Protein AF-A0A091QBC4-F1 (afdb_monomer)

Organism: Merops nubicus (NCBI:txid57421)

pLDDT: mean 76.71, std 23.89, range [34.09, 98.25]

Foldseek 3Di:
DDDDDDDPDDPPDDDDDDDDDDDPDDDDDDDDDDDDDPPPPPPVVLPPDAQVVDQDAAPVRDRPDRDSDNVCVVVLVVLLVVLCVVPVVVVVVCVVCVVVPPCVPPDDDDDDDDHSNVVD

Solvent-accessible surface area (backbone atoms only — not comparable to full-atom values): 8705 Å² total; per-residue (Å²): 141,84,85,84,80,88,76,88,76,83,88,83,73,83,88,75,87,85,78,89,80,81,76,86,74,85,87,78,87,84,87,90,84,89,80,94,71,90,73,82,74,76,76,72,76,79,79,76,71,58,36,84,77,55,90,60,64,51,101,82,69,51,54,95,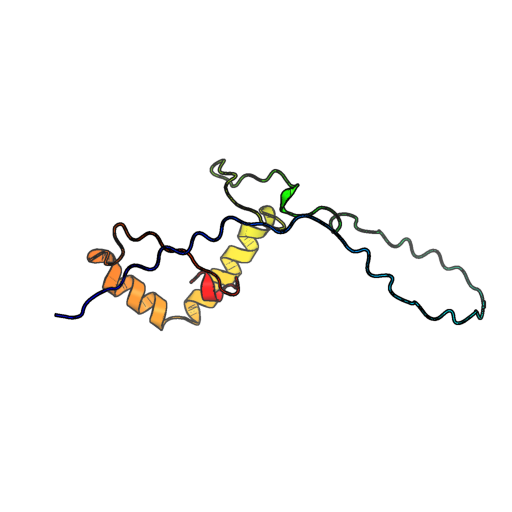74,74,57,89,58,78,86,49,50,66,62,54,49,54,50,27,58,54,36,44,66,78,40,47,67,60,52,52,51,52,65,70,45,58,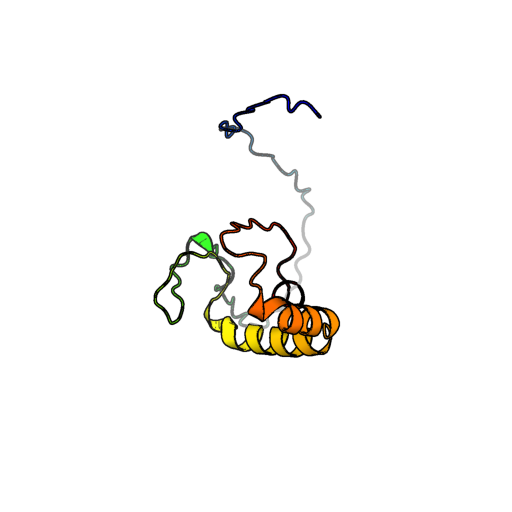84,75,45,87,64,72,90,67,84,85,85,84,91,70,80,91,46,46,68,71,73,99

Radius of gyration: 25.07 Å; Cα contacts (8 Å, |Δi|>4): 35; chains: 1; bounding box: 76×44×53 Å

InterPro domains:
  IPR000043 Adenosylhomocysteinase-like [PF05221] (64-120)
  IPR000043 Adenosylhomocysteinase-like [PTHR23420] (56-120)
  IPR042172 Adenosylhomocysteinase-like superfamily [G3DSA:3.40.50.1480] (47-120)

Secondary structure (DSSP, 8-state):
--PPP--------PPP----------------------------GGGSS-GGGS----TTS------S-GGGHHHHHHHHHHHHHHTHHHHHHHHHHTTT-TTTT------S---TTTT-

Structure (mmCIF, N/CA/C/O backbone):
data_AF-A0A091QBC4-F1
#
_entry.id   AF-A0A091QBC4-F1
#
loop_
_atom_site.group_PDB
_atom_site.id
_atom_site.type_symbol
_atom_site.label_atom_id
_atom_site.label_alt_id
_atom_site.label_comp_id
_atom_site.label_asym_id
_atom_site.label_entity_id
_atom_site.label_seq_id
_atom_site.pdbx_PDB_ins_code
_atom_site.Cartn_x
_atom_site.Cartn_y
_atom_site.Cartn_z
_atom_site.occupancy
_atom_site.B_iso_or_equiv
_atom_site.auth_seq_id
_atom_site.auth_comp_id
_atom_site.auth_asym_id
_atom_site.auth_atom_id
_atom_site.pdbx_PDB_model_num
ATOM 1 N N . GLN A 1 1 ? -38.957 5.965 0.311 1.00 38.75 1 GLN A N 1
ATOM 2 C CA . GLN A 1 1 ? -38.872 5.123 -0.898 1.00 38.75 1 GLN A CA 1
ATOM 3 C C . GLN A 1 1 ? -38.322 6.011 -1.998 1.00 38.75 1 GLN A C 1
ATOM 5 O O . GLN A 1 1 ? -39.011 6.928 -2.417 1.00 38.75 1 GLN A O 1
ATOM 10 N N . ILE A 1 2 ? -37.038 5.855 -2.318 1.00 40.19 2 ILE A N 1
ATOM 11 C CA . ILE A 1 2 ? -36.330 6.680 -3.304 1.00 40.19 2 ILE A CA 1
ATOM 12 C C . ILE A 1 2 ? -35.980 5.750 -4.461 1.00 40.19 2 ILE A C 1
ATOM 14 O O . ILE A 1 2 ? -35.492 4.642 -4.250 1.00 40.19 2 ILE A O 1
ATOM 18 N N . GLN A 1 3 ? -36.365 6.184 -5.651 1.00 34.09 3 GLN A N 1
ATOM 19 C CA . GLN A 1 3 ? -36.452 5.412 -6.879 1.00 34.09 3 GLN A CA 1
ATOM 20 C C . GLN A 1 3 ? -35.106 5.500 -7.607 1.00 34.09 3 GLN A C 1
ATOM 22 O O . GLN A 1 3 ? -34.656 6.595 -7.933 1.00 34.09 3 GLN A O 1
ATOM 27 N N . PHE A 1 4 ? -34.445 4.360 -7.805 1.00 37.88 4 PHE A N 1
ATOM 28 C CA . PHE A 1 4 ? -33.229 4.263 -8.609 1.00 37.88 4 PHE A CA 1
ATOM 29 C C . PHE A 1 4 ? -33.636 4.128 -10.078 1.00 37.88 4 PHE A C 1
ATOM 31 O O . PHE A 1 4 ? -34.406 3.233 -10.418 1.00 37.88 4 PHE A O 1
ATOM 38 N N . ALA A 1 5 ? -33.166 5.044 -10.923 1.00 45.22 5 ALA A N 1
ATOM 39 C CA . ALA A 1 5 ? -33.230 4.903 -12.370 1.00 45.22 5 ALA A CA 1
ATOM 40 C C . ALA A 1 5 ? -31.937 4.226 -12.840 1.00 45.22 5 ALA A C 1
ATOM 42 O O . ALA A 1 5 ? -30.840 4.702 -12.541 1.00 45.22 5 ALA A O 1
ATOM 43 N N . ASP A 1 6 ? -32.094 3.096 -13.525 1.00 45.41 6 ASP A N 1
ATOM 44 C CA . ASP A 1 6 ? -31.033 2.362 -14.202 1.00 45.41 6 ASP A CA 1
ATOM 45 C C . ASP A 1 6 ? -30.589 3.126 -15.454 1.00 45.41 6 ASP A C 1
ATOM 47 O O . ASP A 1 6 ? -31.330 3.181 -16.431 1.00 45.41 6 ASP A O 1
ATOM 51 N N . ASP A 1 7 ? -29.363 3.647 -15.456 1.00 45.25 7 ASP A N 1
ATOM 52 C CA . ASP A 1 7 ? -28.662 4.007 -16.690 1.00 45.25 7 ASP A CA 1
ATOM 53 C C . ASP A 1 7 ? -27.409 3.136 -16.820 1.00 45.25 7 ASP A C 1
ATOM 55 O O . ASP A 1 7 ? -26.309 3.448 -16.357 1.00 45.25 7 ASP A O 1
ATOM 59 N N . MET A 1 8 ? -27.604 1.987 -17.465 1.00 47.31 8 MET A N 1
ATOM 60 C CA . MET A 1 8 ? -26.539 1.160 -18.020 1.00 47.31 8 MET A CA 1
ATOM 61 C C . MET A 1 8 ? -25.925 1.887 -19.221 1.00 47.31 8 MET A C 1
ATOM 63 O O . MET A 1 8 ? -26.388 1.731 -20.350 1.00 47.31 8 MET A O 1
ATOM 67 N N . GLN A 1 9 ? -24.868 2.672 -18.999 1.00 42.28 9 GLN A N 1
ATOM 68 C CA . GLN A 1 9 ? -24.023 3.160 -20.090 1.00 42.28 9 GLN A CA 1
ATOM 69 C C . GLN A 1 9 ? -22.740 2.340 -20.201 1.00 42.28 9 GLN A C 1
ATOM 71 O O . GLN A 1 9 ? -21.762 2.486 -19.471 1.00 42.28 9 GLN A O 1
ATOM 76 N N . GLU A 1 10 ? -22.808 1.447 -21.174 1.00 34.97 10 GLU A N 1
ATOM 77 C CA . GLU A 1 10 ? -21.772 0.596 -21.721 1.00 34.97 10 GLU A CA 1
ATOM 78 C C . GLU A 1 10 ? -20.614 1.440 -22.307 1.00 34.97 10 GLU A C 1
ATOM 80 O O . GLU A 1 10 ? -20.660 1.908 -23.444 1.00 34.97 10 GLU A O 1
ATOM 85 N N . PHE A 1 11 ? -19.542 1.650 -21.535 1.00 36.81 11 PHE A N 1
ATOM 86 C CA . PHE A 1 11 ? -18.299 2.280 -22.012 1.00 36.81 11 PHE A CA 1
ATOM 87 C C . PHE A 1 11 ? -17.351 1.238 -22.636 1.00 36.81 11 PHE A C 1
ATOM 89 O O . PHE A 1 11 ? -16.223 1.035 -22.189 1.00 36.81 11 PHE A O 1
ATOM 96 N N . THR A 1 12 ? -17.796 0.561 -23.696 1.00 40.28 12 THR A N 1
ATOM 97 C CA . THR A 1 12 ? -16.967 -0.357 -24.502 1.00 40.28 12 THR A CA 1
ATOM 98 C C . THR A 1 12 ? -16.710 0.205 -25.899 1.00 40.28 12 THR A C 1
ATOM 100 O O . THR A 1 12 ? -16.991 -0.427 -26.912 1.00 40.28 12 THR A O 1
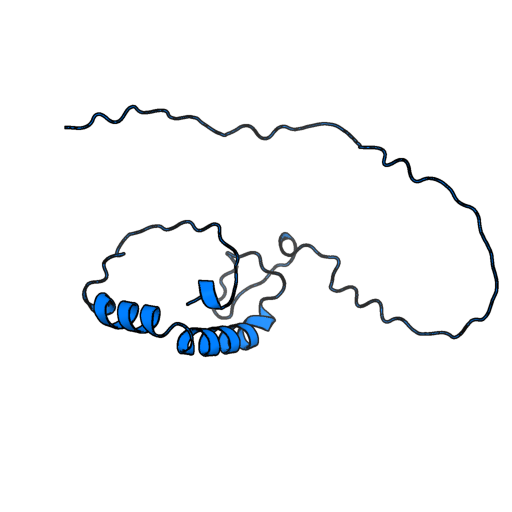ATOM 103 N N . LYS A 1 13 ? -16.114 1.401 -25.995 1.00 38.16 13 LYS A N 1
ATOM 104 C CA . LYS A 1 13 ? -15.521 1.874 -27.260 1.00 38.16 13 LYS A CA 1
ATOM 105 C C . LYS A 1 13 ? -14.181 2.565 -27.021 1.00 38.16 13 LYS A C 1
ATOM 107 O O . LYS A 1 13 ? -14.124 3.740 -26.679 1.00 38.16 13 LYS A O 1
ATOM 112 N N . PHE A 1 14 ? -13.094 1.831 -27.253 1.00 40.75 14 PHE A N 1
ATOM 113 C CA . PHE A 1 14 ? -11.774 2.419 -27.482 1.00 40.75 14 PHE A CA 1
ATOM 114 C C . PHE A 1 14 ? -11.762 3.075 -28.873 1.00 40.75 14 PHE A C 1
ATOM 116 O O . PHE A 1 14 ? -11.978 2.369 -29.862 1.00 40.75 14 PHE A O 1
ATOM 123 N N . PRO A 1 15 ? -11.496 4.386 -29.005 1.00 42.06 15 PRO A N 1
ATOM 124 C CA . PRO A 1 15 ? -11.260 4.973 -30.315 1.00 42.06 15 PRO A CA 1
ATOM 125 C C . PRO A 1 15 ? -9.914 4.471 -30.854 1.00 42.06 15 PRO A C 1
ATOM 127 O O . PRO A 1 15 ? -8.855 4.698 -30.268 1.00 42.06 15 PRO A O 1
ATOM 130 N N . THR A 1 16 ? -9.958 3.769 -31.984 1.00 39.41 16 THR A N 1
ATOM 131 C CA . THR A 1 16 ? -8.778 3.437 -32.786 1.00 39.41 16 THR A CA 1
ATOM 132 C C . THR A 1 16 ? -8.618 4.477 -33.898 1.00 39.41 16 THR A C 1
ATOM 134 O O . THR A 1 16 ? -9.596 4.812 -34.560 1.00 39.41 16 THR A O 1
ATOM 137 N N . LYS A 1 17 ? -7.360 4.913 -34.119 1.00 41.47 17 LYS A N 1
ATOM 138 C CA . LYS A 1 17 ? -6.847 5.794 -35.202 1.00 41.47 17 LYS A CA 1
ATOM 139 C C . LYS A 1 17 ? -7.303 7.266 -35.103 1.00 41.47 17 LYS A C 1
ATOM 141 O O . LYS A 1 17 ? -8.446 7.544 -34.806 1.00 41.47 17 LYS A O 1
ATOM 146 N N . THR A 1 18 ? -6.490 8.306 -35.296 1.00 38.66 18 THR A N 1
ATOM 147 C CA . THR A 1 18 ? -5.278 8.533 -36.107 1.00 38.66 18 THR A CA 1
ATOM 148 C C . THR A 1 18 ? -4.761 9.938 -35.770 1.00 38.66 18 THR A C 1
ATOM 150 O O . THR A 1 18 ? -5.570 10.848 -35.623 1.00 38.66 18 THR A O 1
ATOM 153 N N . GLY A 1 19 ? -3.442 10.156 -35.737 1.00 39.19 19 GLY A N 1
ATOM 154 C CA . GLY A 1 19 ? -2.892 11.516 -35.808 1.00 39.19 19 GLY A CA 1
ATOM 155 C C . GLY A 1 19 ? -1.488 11.662 -35.232 1.00 39.19 19 GLY A C 1
ATOM 156 O O . GLY A 1 19 ? -1.326 11.922 -34.044 1.00 39.19 19 GLY A O 1
ATOM 157 N N . ARG A 1 20 ? -0.460 11.552 -36.083 1.00 49.69 20 ARG A N 1
ATOM 158 C CA . ARG A 1 20 ? 0.877 12.073 -35.765 1.00 49.69 20 ARG A CA 1
ATOM 159 C C . ARG A 1 20 ? 0.750 13.586 -35.562 1.00 49.69 20 ARG A C 1
ATOM 161 O O . ARG A 1 20 ? 0.532 14.309 -36.528 1.00 49.69 20 ARG A O 1
ATOM 168 N N . ARG A 1 21 ? 0.892 14.075 -34.330 1.00 46.62 21 ARG A N 1
ATOM 169 C CA . ARG A 1 21 ? 1.118 15.504 -34.081 1.00 46.62 21 ARG A CA 1
ATOM 170 C C . ARG A 1 21 ? 2.576 15.818 -34.412 1.00 46.62 21 ARG A C 1
ATOM 172 O O . ARG A 1 21 ? 3.474 15.450 -33.661 1.00 46.62 21 ARG A O 1
ATOM 179 N N . SER A 1 22 ? 2.811 16.464 -35.550 1.00 45.78 22 SER A N 1
ATOM 180 C CA . SER A 1 22 ? 4.094 17.087 -35.871 1.00 45.78 22 SER A CA 1
ATOM 181 C C . SER A 1 22 ? 4.357 18.223 -34.878 1.00 45.78 22 SER A C 1
ATOM 183 O O . SER A 1 22 ? 3.692 19.256 -34.918 1.00 45.78 22 SER A O 1
ATOM 185 N N . LEU A 1 23 ? 5.304 18.020 -33.964 1.00 50.41 23 LEU A N 1
ATOM 186 C CA . LEU A 1 23 ? 5.863 19.084 -33.134 1.00 50.41 23 LEU A CA 1
ATOM 187 C C . LEU A 1 23 ? 6.842 19.889 -33.993 1.00 50.41 23 LEU A C 1
ATOM 189 O O . LEU A 1 23 ? 7.918 19.395 -34.329 1.00 50.41 23 LEU A O 1
ATOM 193 N N . SER A 1 24 ? 6.474 21.117 -34.351 1.00 43.62 24 SER A N 1
ATOM 194 C CA . SER A 1 24 ? 7.377 22.078 -34.987 1.00 43.62 24 SER A CA 1
ATOM 195 C C . SER A 1 24 ? 8.483 22.449 -33.996 1.00 43.62 24 SER A C 1
ATOM 197 O O . SER A 1 24 ? 8.279 23.277 -33.111 1.00 43.62 24 SER A O 1
ATOM 199 N N . ARG A 1 25 ? 9.648 21.803 -34.099 1.00 55.03 25 ARG A N 1
ATOM 200 C CA . ARG A 1 25 ? 10.865 22.243 -33.406 1.00 55.03 25 ARG A CA 1
ATOM 201 C C . ARG A 1 25 ? 11.534 23.313 -34.262 1.00 55.03 25 ARG A C 1
ATOM 203 O O . ARG A 1 25 ? 11.976 23.027 -35.371 1.00 55.03 25 ARG A O 1
ATOM 210 N N . SER A 1 26 ? 11.583 24.535 -33.748 1.00 47.44 26 SER A N 1
ATOM 211 C CA . SER A 1 26 ? 12.345 25.635 -34.332 1.00 47.44 26 SER A CA 1
ATOM 212 C C . SER A 1 26 ? 13.832 25.275 -34.346 1.00 47.44 26 SER A C 1
ATOM 214 O O . SER A 1 26 ? 14.407 24.932 -33.316 1.00 47.44 26 SER A O 1
ATOM 216 N N . ILE A 1 27 ? 14.432 25.322 -35.530 1.00 53.06 27 ILE A N 1
ATOM 217 C CA . ILE A 1 27 ? 15.867 25.166 -35.764 1.00 53.06 27 ILE A CA 1
ATOM 218 C C . ILE A 1 27 ? 16.606 26.446 -35.353 1.00 53.06 27 ILE A C 1
ATOM 220 O O . ILE A 1 27 ? 16.402 27.494 -35.958 1.00 53.06 27 ILE A O 1
ATOM 224 N N . SER A 1 28 ? 17.504 26.348 -34.374 1.00 50.59 28 SER A N 1
ATOM 225 C CA . SER A 1 28 ? 18.513 27.377 -34.093 1.00 50.59 28 SER A CA 1
ATOM 226 C C . SER A 1 28 ? 19.894 26.735 -34.222 1.00 50.59 28 SER A C 1
ATOM 228 O O . SER A 1 28 ? 20.176 25.741 -33.554 1.00 50.59 28 SER A O 1
ATOM 230 N N . GLN A 1 29 ? 20.717 27.258 -35.132 1.00 52.94 29 GLN A N 1
ATOM 231 C CA . GLN A 1 29 ? 22.033 26.723 -35.488 1.00 52.94 29 GLN A CA 1
ATOM 232 C C . GLN A 1 29 ? 23.140 27.216 -34.532 1.00 52.94 29 GLN A C 1
ATOM 234 O O . GLN A 1 29 ? 23.260 28.410 -34.292 1.00 52.94 29 GLN A O 1
ATOM 239 N N . SER A 1 30 ? 23.902 26.239 -34.022 1.00 55.44 30 SER A N 1
ATOM 240 C CA . SER A 1 30 ? 25.337 26.169 -33.664 1.00 55.44 30 SER A CA 1
ATOM 241 C C . SER A 1 30 ? 26.115 27.347 -33.046 1.00 55.44 30 SER A C 1
ATOM 243 O O . SER A 1 30 ? 26.257 28.390 -33.673 1.00 55.44 30 SER A O 1
ATOM 245 N N . SER A 1 31 ? 26.869 27.019 -31.984 1.00 43.97 31 SER A N 1
ATOM 246 C CA . SER A 1 31 ? 28.313 27.308 -31.890 1.00 43.97 31 SER A CA 1
ATOM 247 C C . SER A 1 31 ? 29.044 26.063 -31.374 1.00 43.97 31 SER A C 1
ATOM 249 O O . SER A 1 31 ? 28.630 25.464 -30.382 1.00 43.97 31 SER A O 1
ATOM 251 N N . THR A 1 32 ? 30.095 25.650 -32.079 1.00 66.44 32 THR A N 1
ATOM 252 C CA . THR A 1 32 ? 31.025 24.591 -31.676 1.00 66.44 32 THR A CA 1
ATOM 253 C C . THR A 1 32 ? 32.246 25.231 -31.038 1.00 66.44 32 THR A C 1
ATOM 255 O O . THR A 1 32 ? 32.978 25.908 -31.750 1.00 66.44 32 THR A O 1
ATOM 258 N N . ASP A 1 33 ? 32.499 24.950 -29.762 1.00 47.03 33 ASP A N 1
ATOM 259 C CA . ASP A 1 33 ? 33.824 25.101 -29.162 1.00 47.03 33 ASP A CA 1
ATOM 260 C C . ASP A 1 33 ? 34.129 23.870 -28.291 1.00 47.03 33 ASP A C 1
ATOM 262 O O . ASP A 1 33 ? 33.282 23.356 -27.559 1.00 47.03 33 ASP A O 1
ATOM 266 N N . SER A 1 34 ? 35.342 23.353 -28.464 1.00 51.66 34 SER A N 1
ATOM 267 C CA . SER A 1 34 ? 35.835 22.040 -28.038 1.00 51.66 34 SER A CA 1
ATOM 268 C C . SER A 1 34 ? 36.413 22.032 -26.617 1.00 51.66 34 SER A C 1
ATOM 270 O O . SER A 1 34 ? 37.168 22.934 -26.279 1.00 51.66 34 SER A O 1
ATOM 272 N N . TYR A 1 35 ? 36.220 20.948 -25.854 1.00 53.66 35 TYR A N 1
ATOM 273 C CA . TYR A 1 35 ? 37.325 20.102 -25.357 1.00 53.66 35 TYR A CA 1
ATOM 274 C C . TYR A 1 35 ? 36.776 18.811 -24.732 1.00 53.66 35 TYR A C 1
ATOM 276 O O . TYR A 1 35 ? 35.965 18.829 -23.808 1.00 53.66 35 TYR A O 1
ATOM 284 N N . SER A 1 36 ? 37.231 17.680 -25.261 1.00 53.25 36 SER A N 1
ATOM 285 C CA . SER A 1 36 ? 36.897 16.339 -24.800 1.00 53.25 36 SER A CA 1
ATOM 286 C C . SER A 1 36 ? 37.558 16.046 -23.455 1.00 53.25 36 SER A C 1
ATOM 288 O O . SER A 1 36 ? 38.778 15.934 -23.374 1.00 53.25 36 SER A O 1
ATOM 290 N N . SER A 1 37 ? 36.739 15.814 -22.436 1.00 50.38 37 SER A N 1
ATOM 291 C CA . SER A 1 37 ? 37.092 14.967 -21.299 1.00 50.38 37 SER A CA 1
ATOM 292 C C . SER A 1 37 ? 36.092 13.825 -21.299 1.00 50.38 37 SER A C 1
ATOM 294 O O . SER A 1 37 ? 34.890 14.053 -21.169 1.00 50.38 37 SER A O 1
ATOM 296 N N . ALA A 1 38 ? 36.582 12.608 -21.533 1.00 57.50 38 ALA A N 1
ATOM 297 C CA . ALA A 1 38 ? 35.786 11.391 -21.577 1.00 57.50 38 ALA A CA 1
ATOM 298 C C . ALA A 1 38 ? 35.206 11.096 -20.185 1.00 57.50 38 ALA A C 1
ATOM 300 O O . ALA A 1 38 ? 35.750 10.309 -19.416 1.00 57.50 38 ALA A O 1
ATOM 301 N N . ALA A 1 39 ? 34.104 11.758 -19.846 1.00 52.88 39 ALA A N 1
ATOM 302 C CA . ALA A 1 39 ? 33.205 11.279 -18.819 1.00 52.88 39 ALA A CA 1
ATOM 303 C C . ALA A 1 39 ? 32.500 10.064 -19.422 1.00 52.88 39 ALA A C 1
ATOM 305 O O . ALA A 1 39 ? 31.664 10.194 -20.312 1.00 52.88 39 ALA A O 1
ATOM 306 N N . SER A 1 40 ? 32.886 8.868 -18.994 1.00 52.34 40 SER A N 1
ATOM 307 C CA . SER A 1 40 ? 32.094 7.665 -19.213 1.00 52.34 40 SER A CA 1
ATOM 308 C C . SER A 1 40 ? 30.793 7.821 -18.431 1.00 52.34 40 SER A C 1
ATOM 310 O O . SER A 1 40 ? 30.672 7.396 -17.285 1.00 52.34 40 SER A O 1
ATOM 312 N N . TYR A 1 41 ? 29.815 8.489 -19.042 1.00 57.94 41 TYR A N 1
ATOM 313 C CA . TYR A 1 41 ? 28.435 8.440 -18.589 1.00 57.94 41 TYR A CA 1
ATOM 314 C C . TYR A 1 41 ? 28.035 6.971 -18.689 1.00 57.94 41 TYR A C 1
ATOM 316 O O . TYR A 1 41 ? 27.875 6.427 -19.782 1.00 57.94 41 TYR A O 1
ATOM 324 N N . THR A 1 42 ? 27.962 6.293 -17.549 1.00 62.53 42 THR A N 1
ATOM 325 C CA . THR A 1 42 ? 27.274 5.016 -17.472 1.00 62.53 42 THR A CA 1
ATOM 326 C C . THR A 1 42 ? 25.805 5.343 -17.704 1.00 62.53 42 THR A C 1
ATOM 328 O O . THR A 1 42 ? 25.101 5.739 -16.776 1.00 62.53 42 THR A O 1
ATOM 331 N N . ASP A 1 43 ? 25.378 5.286 -18.963 1.00 55.75 43 ASP A N 1
ATOM 332 C CA . ASP A 1 43 ? 23.970 5.261 -19.335 1.00 55.75 43 ASP A CA 1
ATOM 333 C C . ASP A 1 43 ? 23.375 4.024 -18.659 1.00 55.75 43 ASP A C 1
ATOM 335 O O . ASP A 1 43 ? 2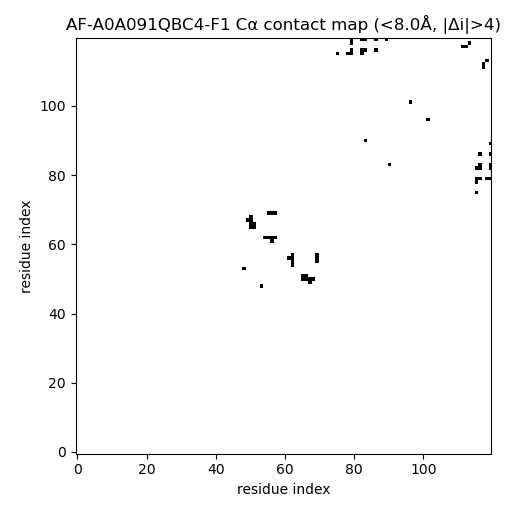3.598 2.888 -19.071 1.00 55.75 43 ASP A O 1
ATOM 339 N N . SER A 1 44 ? 22.771 4.231 -17.491 1.00 54.56 44 SER A N 1
ATOM 340 C CA . SER A 1 44 ? 22.178 3.166 -16.697 1.00 54.56 44 SER A CA 1
ATOM 341 C C . SER A 1 44 ? 20.839 2.849 -17.351 1.00 54.56 44 SER A C 1
ATOM 343 O O . SER A 1 44 ? 19.803 3.394 -16.982 1.00 54.56 44 SER A O 1
ATOM 345 N N . SER A 1 45 ? 20.887 2.010 -18.386 1.00 57.50 45 SER A N 1
ATOM 346 C CA . SER A 1 45 ? 19.786 1.698 -19.308 1.00 57.50 45 SER A CA 1
ATOM 347 C C . SER A 1 45 ? 18.594 0.948 -18.674 1.00 57.50 45 SER A C 1
ATOM 349 O O . SER A 1 45 ? 17.778 0.356 -19.380 1.00 57.50 45 SER A O 1
ATOM 351 N N . ASP A 1 46 ? 18.455 0.965 -17.347 1.00 57.50 46 ASP A N 1
ATOM 352 C CA . ASP A 1 46 ? 17.356 0.313 -16.626 1.00 57.50 46 ASP A CA 1
ATOM 353 C C . ASP A 1 46 ? 16.035 1.117 -16.662 1.00 57.50 46 ASP A C 1
ATOM 355 O O . ASP A 1 46 ? 14.982 0.599 -16.254 1.00 57.50 46 ASP A O 1
ATOM 359 N N . ASP A 1 47 ? 16.063 2.355 -17.172 1.00 57.97 47 ASP A N 1
ATOM 360 C CA . ASP A 1 47 ? 14.905 3.260 -17.221 1.00 57.97 47 ASP A CA 1
ATOM 361 C C . ASP A 1 47 ? 14.035 3.165 -18.498 1.00 57.97 47 ASP A C 1
ATOM 363 O O . ASP A 1 47 ? 12.959 3.758 -18.520 1.00 57.97 47 ASP A O 1
ATOM 367 N N . GLU A 1 48 ? 14.398 2.371 -19.516 1.00 68.81 48 GLU A N 1
ATOM 368 C CA . GLU A 1 48 ? 13.661 2.355 -20.803 1.00 68.81 48 GLU A CA 1
ATOM 369 C C . GLU A 1 48 ? 12.491 1.356 -20.885 1.00 68.81 48 GLU A C 1
ATOM 371 O O . GLU A 1 48 ? 11.546 1.552 -21.648 1.00 68.81 48 GLU A O 1
ATOM 376 N N . VAL A 1 49 ? 12.503 0.273 -20.103 1.00 77.12 49 VAL A N 1
ATOM 377 C CA . VAL A 1 49 ? 11.479 -0.779 -20.238 1.00 77.12 49 VAL A CA 1
ATOM 378 C C . VAL A 1 49 ? 10.272 -0.479 -19.355 1.00 77.12 49 VAL A C 1
ATOM 380 O O . VAL A 1 49 ? 10.373 -0.434 -18.119 1.00 77.12 49 VAL A O 1
ATOM 383 N N . SER A 1 50 ? 9.109 -0.341 -19.997 1.00 86.81 50 SER A N 1
ATOM 384 C CA . SER A 1 50 ? 7.820 -0.146 -19.334 1.00 86.81 50 SER A 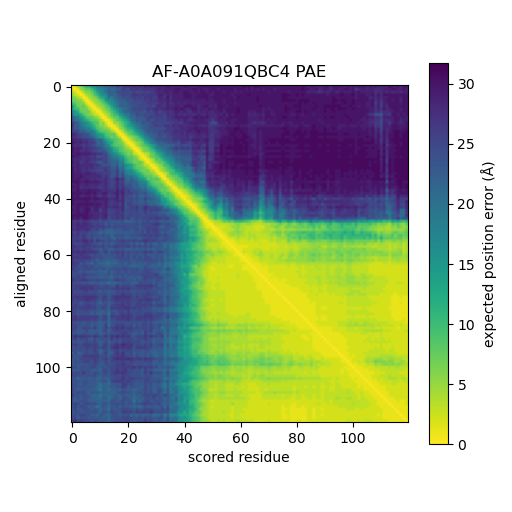CA 1
ATOM 385 C C . SER A 1 50 ? 7.577 -1.240 -18.283 1.00 86.81 50 SER A C 1
ATOM 387 O O . SER A 1 50 ? 7.767 -2.423 -18.578 1.00 86.81 50 SER A O 1
ATOM 389 N N . PRO A 1 51 ? 7.099 -0.908 -17.066 1.00 88.00 51 PRO A N 1
ATOM 390 C CA . PRO A 1 51 ? 6.792 -1.897 -16.028 1.00 88.00 51 PRO A CA 1
ATOM 391 C C . PRO A 1 51 ? 5.889 -3.045 -16.493 1.00 88.00 51 PRO A C 1
ATOM 393 O O . PRO A 1 51 ? 5.954 -4.142 -15.949 1.00 8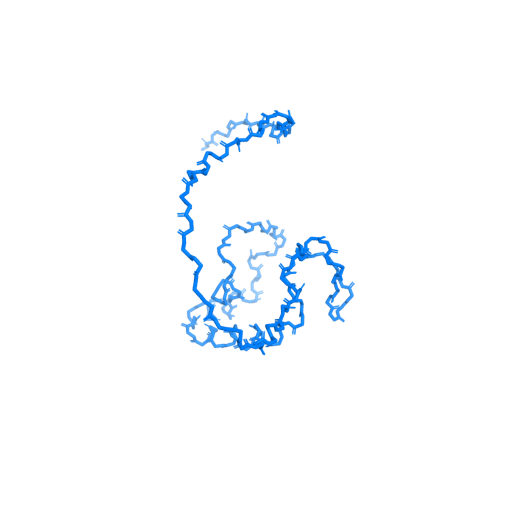8.00 51 PRO A O 1
ATOM 396 N N . ARG A 1 52 ? 5.067 -2.802 -17.520 1.00 87.88 52 ARG A N 1
ATOM 397 C CA . ARG A 1 52 ? 4.126 -3.778 -18.074 1.00 87.88 52 ARG A CA 1
ATOM 398 C C . ARG A 1 52 ? 4.795 -4.896 -18.876 1.00 87.88 52 ARG A C 1
ATOM 400 O O . ARG A 1 52 ? 4.198 -5.950 -19.060 1.00 87.88 52 ARG A O 1
ATOM 407 N N . GLU A 1 53 ? 6.011 -4.662 -19.349 1.00 87.81 53 GLU A N 1
ATOM 408 C CA . GLU A 1 53 ? 6.803 -5.625 -20.122 1.00 87.81 53 GLU A CA 1
ATOM 409 C C . GLU A 1 53 ? 7.705 -6.471 -19.212 1.00 87.81 53 GLU A C 1
ATOM 411 O O . GLU A 1 53 ? 8.240 -7.498 -19.628 1.00 87.81 53 GLU A O 1
ATOM 416 N N . LYS A 1 54 ? 7.845 -6.075 -17.940 1.00 86.94 54 LYS A N 1
ATOM 417 C CA . LYS A 1 54 ? 8.657 -6.776 -16.948 1.00 86.94 54 LYS A CA 1
ATOM 418 C C . LYS A 1 54 ? 7.839 -7.904 -16.317 1.00 86.94 54 LYS A C 1
ATOM 420 O O . LYS A 1 54 ? 6.883 -7.658 -15.588 1.00 86.94 54 LYS A O 1
ATOM 425 N N . GLN A 1 55 ? 8.250 -9.154 -16.536 1.00 88.25 55 GLN A N 1
ATOM 426 C CA . GLN A 1 55 ? 7.731 -10.285 -15.764 1.00 88.25 55 GLN A CA 1
ATOM 427 C C . GLN A 1 55 ? 8.308 -10.230 -14.346 1.00 88.25 55 GLN A C 1
ATOM 429 O O . GLN A 1 55 ? 9.508 -10.409 -14.138 1.00 88.25 55 GLN A O 1
ATOM 434 N N . GLN A 1 56 ? 7.453 -9.944 -13.366 1.00 91.69 56 GLN A N 1
ATOM 435 C CA . GLN A 1 56 ? 7.821 -9.861 -11.956 1.00 91.69 56 GLN A CA 1
ATOM 436 C C . GLN A 1 56 ? 6.913 -10.770 -11.129 1.00 91.69 56 GLN A C 1
ATOM 438 O O . GLN A 1 56 ? 5.705 -10.834 -11.351 1.00 91.69 56 GLN A O 1
ATOM 443 N N . THR A 1 57 ? 7.499 -11.449 -10.146 1.00 95.00 57 THR A N 1
ATOM 444 C CA . THR A 1 57 ? 6.779 -12.269 -9.167 1.00 95.00 57 THR A CA 1
ATOM 445 C C . THR A 1 57 ? 7.135 -11.813 -7.762 1.00 95.00 57 THR A C 1
ATOM 447 O O . THR A 1 57 ? 8.288 -11.475 -7.486 1.00 95.00 57 THR A O 1
ATOM 450 N N . ASN A 1 58 ? 6.163 -11.809 -6.854 1.00 95.50 58 ASN A N 1
ATOM 451 C CA . ASN A 1 58 ? 6.456 -11.599 -5.437 1.00 95.50 58 ASN A CA 1
ATOM 452 C C . ASN A 1 58 ? 7.001 -12.886 -4.784 1.00 95.50 58 ASN A C 1
ATOM 454 O O . ASN A 1 58 ? 7.034 -13.950 -5.400 1.00 95.50 58 ASN A O 1
ATOM 458 N N . SER A 1 59 ? 7.383 -12.810 -3.507 1.00 94.00 59 SER A N 1
ATOM 459 C CA . SER A 1 59 ? 7.886 -13.961 -2.736 1.00 94.00 59 SER A CA 1
ATOM 460 C C . SER A 1 59 ? 6.886 -15.117 -2.586 1.00 94.00 59 SER A C 1
ATOM 462 O O . SER A 1 59 ? 7.280 -16.219 -2.221 1.00 94.00 59 SER A O 1
ATOM 464 N N . LYS A 1 60 ? 5.600 -14.885 -2.879 1.00 95.06 60 LYS A N 1
ATOM 465 C CA . LYS A 1 60 ? 4.525 -15.890 -2.869 1.00 95.06 60 LYS A CA 1
ATOM 466 C C . LYS A 1 60 ? 4.206 -16.431 -4.273 1.00 95.06 60 LYS A C 1
ATOM 468 O O . LYS A 1 60 ? 3.220 -17.143 -4.427 1.00 95.06 60 LYS A O 1
ATOM 473 N N . GLY A 1 61 ? 4.984 -16.061 -5.294 1.00 94.69 61 GLY A N 1
ATOM 474 C CA . GLY A 1 61 ? 4.796 -16.504 -6.679 1.00 94.69 61 GLY A CA 1
ATOM 475 C C . GLY A 1 61 ? 3.642 -15.833 -7.435 1.00 94.69 61 GLY A C 1
ATOM 476 O O . GLY A 1 61 ? 3.333 -16.247 -8.546 1.00 94.69 61 GLY A O 1
ATOM 477 N N . SER A 1 62 ? 2.998 -14.801 -6.878 1.00 95.56 62 SER A N 1
ATOM 478 C CA . SER A 1 62 ? 1.959 -14.045 -7.595 1.00 95.56 62 SER A CA 1
ATOM 479 C C . SER A 1 62 ? 2.589 -13.036 -8.553 1.00 95.56 62 SER A C 1
ATOM 481 O O . SER A 1 62 ? 3.571 -12.385 -8.192 1.00 95.56 62 SER A O 1
ATOM 483 N N . SER A 1 63 ? 1.992 -12.882 -9.736 1.00 95.50 63 SER A N 1
ATOM 484 C CA . SER A 1 63 ? 2.372 -11.922 -10.785 1.00 95.50 63 SER A CA 1
ATOM 485 C C . SER A 1 63 ? 1.249 -10.932 -11.134 1.00 95.50 63 SER A C 1
ATOM 487 O O . SER A 1 63 ? 1.334 -10.217 -12.129 1.00 95.50 63 SER A O 1
ATOM 489 N N . ASN A 1 64 ? 0.171 -10.886 -10.342 1.00 95.38 64 ASN A N 1
ATOM 490 C CA . ASN A 1 64 ? -0.991 -10.023 -10.593 1.00 95.38 64 ASN A CA 1
ATOM 491 C C . ASN A 1 64 ? -0.750 -8.578 -10.115 1.00 95.38 64 ASN A C 1
ATOM 493 O O . ASN A 1 64 ? -1.437 -8.094 -9.216 1.00 95.38 64 ASN A O 1
ATOM 497 N N . PHE A 1 65 ? 0.249 -7.899 -10.676 1.00 95.12 65 PHE A N 1
ATOM 498 C CA . PHE A 1 65 ? 0.549 -6.487 -10.422 1.00 95.12 65 PHE A CA 1
ATOM 499 C C . PHE A 1 65 ? 1.426 -5.911 -11.545 1.00 95.12 65 PHE A C 1
ATOM 501 O O . PHE A 1 65 ? 2.021 -6.648 -12.322 1.00 95.12 65 PHE A O 1
ATOM 508 N N . CYS A 1 66 ? 1.526 -4.584 -11.620 1.00 95.00 66 CYS A N 1
ATOM 509 C CA . CYS A 1 66 ? 2.390 -3.882 -12.570 1.00 95.00 66 CYS A CA 1
ATOM 510 C C . CYS A 1 66 ? 3.095 -2.737 -11.832 1.00 95.00 66 CYS A C 1
ATOM 512 O O . CYS A 1 66 ? 2.503 -1.682 -11.616 1.00 95.00 66 CYS A O 1
ATOM 514 N N . VAL A 1 67 ? 4.339 -2.958 -11.400 1.00 94.38 67 VAL A N 1
ATOM 515 C CA . VAL A 1 67 ? 5.129 -1.998 -10.605 1.00 94.38 67 VAL A CA 1
ATOM 516 C C . VAL A 1 67 ? 6.529 -1.839 -11.193 1.00 94.38 67 VAL A C 1
ATOM 518 O O . VAL A 1 67 ? 7.009 -2.720 -11.899 1.00 94.38 67 VAL A O 1
ATOM 521 N N . LYS A 1 68 ? 7.213 -0.721 -10.908 1.00 93.44 68 LYS A N 1
ATOM 522 C CA . LYS A 1 68 ? 8.550 -0.453 -11.472 1.00 93.44 68 LYS A CA 1
ATOM 523 C C . LYS A 1 68 ? 9.564 -1.533 -11.072 1.00 93.44 68 LYS A C 1
ATOM 525 O O . LYS A 1 68 ? 10.242 -2.089 -11.936 1.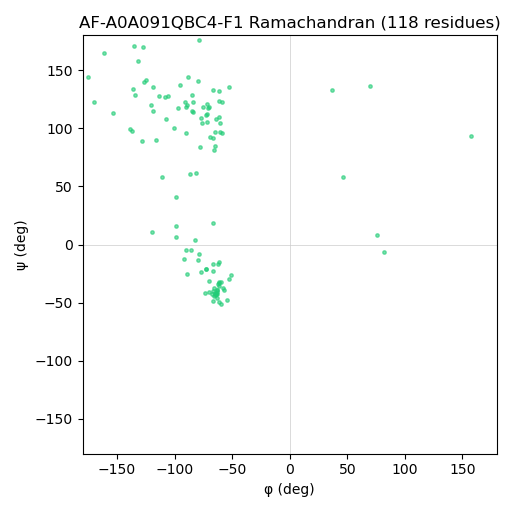00 93.44 68 LYS A O 1
ATOM 530 N N . ASN A 1 69 ? 9.665 -1.845 -9.778 1.00 94.06 69 ASN A N 1
ATOM 531 C CA . ASN A 1 69 ? 10.623 -2.824 -9.267 1.00 94.06 69 ASN A CA 1
ATOM 532 C C . ASN A 1 69 ? 10.149 -3.481 -7.960 1.00 94.06 69 ASN A C 1
ATOM 534 O O . ASN A 1 69 ? 10.130 -2.844 -6.909 1.00 94.06 69 ASN A O 1
ATOM 538 N N . ILE A 1 70 ? 9.847 -4.781 -8.003 1.00 95.19 70 ILE A N 1
ATOM 539 C CA . ILE A 1 70 ? 9.427 -5.545 -6.816 1.00 95.19 70 ILE A CA 1
ATOM 540 C C . ILE A 1 70 ? 10.535 -5.693 -5.756 1.00 95.19 70 ILE A C 1
ATOM 542 O O . ILE A 1 70 ? 10.238 -5.868 -4.576 1.00 95.19 70 ILE A O 1
ATOM 546 N N . LYS A 1 71 ? 11.817 -5.569 -6.134 1.00 94.81 71 LYS A N 1
ATOM 547 C CA . LYS A 1 71 ? 12.949 -5.689 -5.195 1.00 94.81 71 LYS A CA 1
ATOM 548 C C . LYS A 1 71 ? 13.001 -4.548 -4.169 1.00 94.81 71 LYS A C 1
ATOM 550 O O . LYS A 1 71 ? 13.645 -4.695 -3.140 1.00 94.81 71 LYS A O 1
ATOM 555 N N . GLN A 1 72 ? 12.300 -3.437 -4.412 1.00 96.25 72 GLN A N 1
ATOM 556 C CA . GLN A 1 72 ? 12.209 -2.303 -3.480 1.00 96.25 72 GLN A CA 1
ATOM 557 C C . GLN A 1 72 ? 11.162 -2.502 -2.368 1.00 96.25 72 GLN A C 1
ATOM 559 O O . GLN A 1 72 ? 10.947 -1.597 -1.564 1.00 96.25 72 GLN A O 1
ATOM 564 N N . ALA A 1 73 ? 10.515 -3.671 -2.292 1.00 97.06 73 ALA A N 1
ATOM 565 C CA . ALA A 1 73 ? 9.470 -3.945 -1.306 1.00 97.06 73 ALA A CA 1
ATOM 566 C C . ALA A 1 73 ? 9.942 -3.784 0.149 1.00 97.06 73 ALA A C 1
ATOM 568 O O . ALA A 1 73 ? 9.184 -3.289 0.976 1.00 97.06 73 ALA A O 1
ATOM 569 N N . GLU A 1 74 ? 11.184 -4.166 0.462 1.00 97.31 74 GLU A N 1
ATOM 570 C CA . GLU A 1 74 ? 11.724 -4.030 1.820 1.00 97.31 74 GLU A CA 1
ATOM 571 C C . GLU A 1 74 ? 11.871 -2.560 2.225 1.00 97.31 74 GLU A C 1
ATOM 573 O O . GLU A 1 74 ? 11.455 -2.170 3.311 1.00 97.31 74 GLU A O 1
ATOM 578 N N . PHE A 1 75 ? 12.397 -1.728 1.325 1.00 97.81 75 PHE A N 1
ATOM 579 C CA . PHE A 1 75 ? 12.491 -0.288 1.547 1.00 97.81 75 PHE A CA 1
ATOM 580 C C . PHE A 1 75 ? 11.100 0.334 1.727 1.00 97.81 75 PHE A C 1
ATOM 582 O O . PHE A 1 75 ? 10.849 1.000 2.727 1.00 97.81 75 PHE A O 1
ATOM 589 N N . GLY A 1 76 ? 10.163 0.033 0.820 1.00 97.88 76 GLY A N 1
ATOM 590 C CA . GLY A 1 76 ? 8.787 0.520 0.926 1.00 97.88 76 GLY A CA 1
ATOM 591 C C . GLY A 1 76 ? 8.089 0.071 2.213 1.00 97.88 76 GLY A C 1
ATOM 592 O O . GLY A 1 76 ? 7.284 0.817 2.761 1.00 97.88 76 GLY A O 1
ATOM 593 N N . ARG A 1 77 ? 8.419 -1.115 2.744 1.00 98.06 77 ARG A N 1
ATOM 594 C CA . ARG A 1 77 ? 7.866 -1.590 4.016 1.00 98.06 77 ARG A CA 1
ATOM 595 C C . ARG A 1 77 ? 8.307 -0.725 5.196 1.00 98.06 77 ARG A C 1
ATOM 597 O O . ARG A 1 77 ? 7.463 -0.400 6.024 1.00 98.06 77 ARG A O 1
ATOM 604 N N . ARG A 1 78 ? 9.578 -0.317 5.231 1.00 98.19 78 ARG A N 1
ATOM 605 C CA . ARG A 1 78 ? 10.105 0.584 6.271 1.00 98.19 78 ARG A CA 1
ATOM 606 C C . ARG A 1 78 ? 9.419 1.953 6.225 1.00 98.19 78 ARG A C 1
ATOM 608 O O . ARG A 1 78 ? 9.036 2.473 7.264 1.00 98.19 78 ARG A O 1
ATOM 615 N N . GLU A 1 79 ? 9.182 2.494 5.030 1.00 98.25 79 GLU A N 1
ATOM 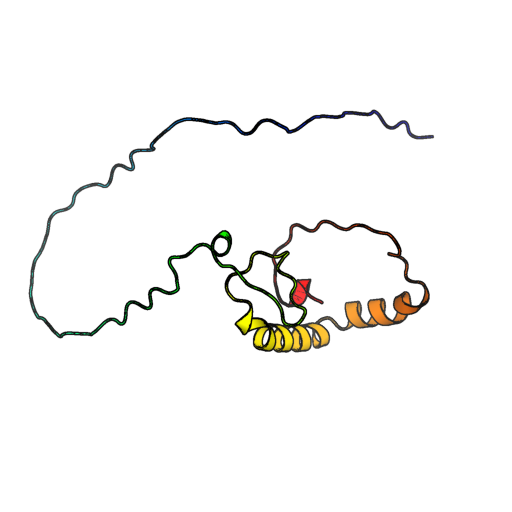616 C CA . GLU A 1 79 ? 8.461 3.769 4.863 1.00 98.25 79 GLU A CA 1
ATOM 617 C C . GLU A 1 79 ? 7.010 3.691 5.361 1.00 98.25 79 GLU A C 1
ATOM 619 O O . GLU A 1 79 ? 6.512 4.618 5.998 1.00 98.25 79 GLU A O 1
ATOM 624 N N . ILE A 1 80 ? 6.328 2.567 5.116 1.00 98.12 80 ILE A N 1
ATOM 625 C CA . ILE A 1 80 ? 4.971 2.340 5.633 1.00 98.12 80 ILE A CA 1
ATOM 626 C C . ILE A 1 80 ? 4.984 2.278 7.164 1.00 98.12 80 ILE A C 1
ATOM 628 O O . ILE A 1 80 ? 4.123 2.877 7.795 1.00 98.12 80 ILE A O 1
ATOM 632 N N . GLU A 1 81 ? 5.963 1.605 7.772 1.00 97.81 81 GLU A N 1
ATOM 633 C CA . GLU A 1 81 ? 6.086 1.513 9.236 1.00 97.81 81 GLU A CA 1
ATOM 634 C C . GLU A 1 81 ? 6.306 2.880 9.899 1.00 97.81 81 GLU A C 1
ATOM 636 O O . GLU A 1 81 ? 5.786 3.123 10.988 1.00 97.81 81 GLU A O 1
ATOM 641 N N . ILE A 1 82 ? 7.022 3.791 9.234 1.00 97.69 82 ILE A N 1
ATOM 642 C CA . ILE A 1 82 ? 7.148 5.187 9.675 1.00 97.69 82 ILE A CA 1
ATOM 643 C C . ILE A 1 82 ? 5.788 5.892 9.569 1.00 97.69 82 ILE A C 1
ATOM 645 O O . ILE A 1 82 ? 5.322 6.484 10.542 1.00 97.69 82 ILE A O 1
ATOM 649 N N . ALA A 1 83 ? 5.097 5.762 8.432 1.00 98.19 83 ALA A N 1
ATOM 650 C CA . ALA A 1 83 ? 3.782 6.373 8.230 1.00 98.19 83 ALA A CA 1
ATOM 651 C C . ALA A 1 83 ? 2.711 5.858 9.215 1.00 98.19 83 ALA A C 1
ATOM 653 O O . ALA A 1 83 ? 1.830 6.616 9.620 1.00 98.19 83 ALA A O 1
ATOM 654 N N . GLU A 1 84 ? 2.782 4.595 9.651 1.00 97.38 84 GLU A N 1
ATOM 655 C CA . GLU A 1 84 ? 1.873 4.049 10.670 1.00 97.38 84 GLU A CA 1
ATOM 656 C C . GLU A 1 84 ? 1.995 4.786 12.017 1.00 97.38 84 GLU A C 1
ATOM 658 O O . GLU A 1 84 ? 0.992 4.934 12.724 1.00 97.38 84 GLU A O 1
ATOM 663 N N . GLN A 1 85 ? 3.193 5.272 12.367 1.00 96.50 85 GLN A N 1
ATOM 664 C CA . GLN A 1 85 ? 3.415 6.055 13.590 1.00 96.50 85 GLN A CA 1
ATOM 665 C C . GLN A 1 85 ? 2.774 7.445 13.482 1.00 96.50 85 GLN A C 1
ATOM 667 O O . GLN A 1 85 ? 2.111 7.887 14.425 1.00 96.50 85 GLN A O 1
ATOM 672 N N . ASP A 1 86 ? 2.882 8.084 12.315 1.00 97.00 86 ASP A N 1
ATOM 673 C CA . ASP A 1 86 ? 2.274 9.392 12.045 1.00 97.00 86 ASP A CA 1
ATOM 674 C C . ASP A 1 86 ? 0.737 9.317 11.961 1.00 97.00 86 ASP A C 1
ATOM 676 O O . ASP A 1 86 ? 0.025 10.242 12.356 1.00 97.00 86 ASP A O 1
ATOM 680 N N . MET A 1 87 ? 0.193 8.186 11.499 1.00 97.75 87 MET A N 1
ATOM 681 C CA . MET A 1 87 ? -1.245 7.969 11.285 1.00 97.75 87 MET A CA 1
ATOM 682 C C . MET A 1 87 ? -1.918 7.197 12.436 1.00 97.75 87 MET A C 1
ATOM 684 O O . MET A 1 87 ? -2.793 6.350 12.225 1.00 97.75 87 MET A O 1
ATOM 688 N N . SER A 1 88 ? -1.558 7.519 13.683 1.00 96.81 88 SER A N 1
ATOM 689 C CA . SER A 1 88 ? -2.030 6.836 14.906 1.00 96.81 88 SER A CA 1
ATOM 690 C C . SER A 1 88 ? -3.561 6.713 15.037 1.00 96.81 88 SER A C 1
ATOM 692 O O . SER A 1 88 ? -4.072 5.736 15.603 1.00 96.81 88 SER A O 1
ATOM 694 N N . ALA A 1 89 ? -4.313 7.665 14.478 1.00 97.62 89 ALA A N 1
ATOM 695 C CA . ALA A 1 89 ? -5.773 7.630 14.442 1.00 97.62 89 ALA A CA 1
ATOM 696 C C . ALA A 1 89 ? -6.309 6.459 13.595 1.00 97.62 89 ALA A C 1
ATOM 698 O O . ALA A 1 89 ? -7.214 5.747 14.043 1.00 97.62 89 ALA A O 1
ATOM 699 N N . LEU A 1 90 ? -5.720 6.202 12.420 1.00 97.44 90 LEU A N 1
ATOM 700 C CA . LEU A 1 90 ? -6.097 5.067 11.567 1.00 97.44 90 LEU A CA 1
ATOM 701 C C . LEU A 1 90 ? -5.745 3.737 12.229 1.00 97.44 90 LEU A C 1
AT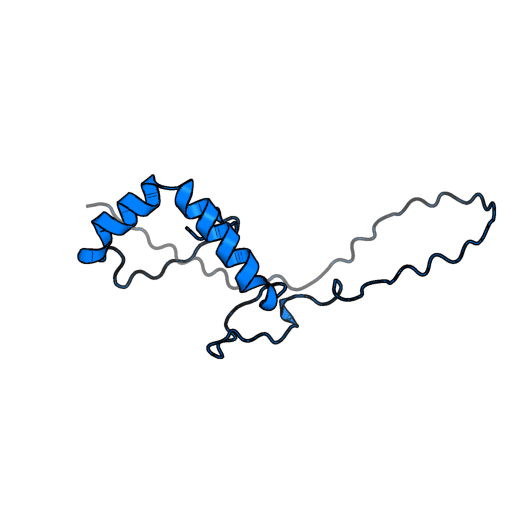OM 703 O O . LEU A 1 90 ? -6.555 2.810 12.217 1.00 97.44 90 LEU A O 1
ATOM 707 N N . ILE A 1 91 ? -4.586 3.655 12.885 1.00 97.25 91 ILE A N 1
ATOM 708 C CA . ILE A 1 91 ? -4.182 2.454 13.628 1.00 97.25 91 ILE A CA 1
ATOM 709 C C . ILE A 1 91 ? -5.141 2.174 14.791 1.00 97.25 91 ILE A C 1
ATOM 711 O O . ILE A 1 91 ? -5.512 1.024 15.040 1.00 97.25 91 ILE A O 1
ATOM 715 N N . SER A 1 92 ? -5.595 3.220 15.481 1.00 97.31 92 SER A N 1
ATOM 716 C CA . SER A 1 92 ? -6.591 3.100 16.550 1.00 97.31 92 SER A CA 1
ATOM 717 C C . SER A 1 92 ? -7.937 2.602 16.021 1.00 97.31 92 SER A C 1
ATOM 719 O O . SER A 1 92 ? -8.546 1.718 16.627 1.00 97.31 92 SER A O 1
ATOM 721 N N . LEU A 1 93 ? -8.386 3.117 14.873 1.00 97.19 93 LEU A N 1
ATOM 722 C CA . LEU A 1 93 ? -9.606 2.658 14.207 1.00 97.19 93 LEU A CA 1
ATOM 723 C C . LEU A 1 93 ? -9.485 1.194 13.761 1.00 97.19 93 LEU A C 1
ATOM 725 O O . LEU A 1 93 ? -10.378 0.396 14.051 1.00 97.19 93 LEU A O 1
ATOM 729 N N . ARG A 1 94 ? -8.356 0.822 13.144 1.00 96.81 94 ARG A N 1
ATOM 730 C CA . ARG A 1 94 ? -8.046 -0.554 12.728 1.00 96.81 94 ARG A CA 1
ATOM 731 C C . ARG A 1 94 ? -8.161 -1.522 13.910 1.00 96.81 94 ARG A C 1
ATOM 733 O O . ARG A 1 94 ? -8.832 -2.540 13.780 1.00 96.81 94 ARG A O 1
ATOM 740 N N . LYS A 1 95 ? -7.573 -1.187 15.069 1.00 96.50 95 LYS A N 1
ATOM 741 C CA . LYS A 1 95 ? -7.632 -2.015 16.293 1.00 96.50 95 LYS A CA 1
ATOM 742 C C . LYS A 1 95 ? -9.055 -2.178 16.831 1.00 96.50 95 LYS A C 1
ATOM 744 O O . LYS A 1 95 ? -9.431 -3.280 17.213 1.00 96.50 95 LYS A O 1
ATOM 749 N N . ARG A 1 96 ? -9.853 -1.104 16.846 1.00 97.00 96 ARG A N 1
ATOM 750 C CA . ARG A 1 96 ? -11.243 -1.143 17.341 1.00 97.00 96 ARG A CA 1
ATOM 751 C C . ARG A 1 96 ? -12.153 -1.985 16.444 1.00 97.00 96 ARG A C 1
ATOM 753 O O . ARG A 1 96 ? -12.926 -2.785 16.952 1.00 97.00 96 ARG A O 1
ATOM 760 N N . ALA A 1 97 ? -12.026 -1.848 15.125 1.00 96.56 97 ALA A N 1
ATOM 761 C CA . ALA A 1 97 ? -12.896 -2.521 14.156 1.00 96.56 97 ALA A CA 1
ATOM 762 C C . ALA A 1 97 ? -12.447 -3.952 13.778 1.00 96.56 97 ALA A C 1
ATOM 764 O O . ALA A 1 97 ? -13.141 -4.639 13.025 1.00 96.56 97 ALA A O 1
ATOM 765 N N . GLN A 1 98 ? -11.293 -4.422 14.273 1.00 95.25 98 GLN A N 1
ATOM 766 C CA . GLN A 1 98 ? -10.694 -5.700 13.861 1.00 95.25 98 GLN A CA 1
ATOM 767 C C . GLN A 1 98 ? -11.580 -6.920 14.168 1.00 95.25 98 GLN A C 1
ATOM 769 O O . GLN A 1 98 ? -11.586 -7.876 13.390 1.00 95.25 98 GLN A O 1
ATOM 774 N N . GLY A 1 99 ? -12.317 -6.898 15.284 1.00 95.56 99 GLY A N 1
ATOM 775 C CA . GLY A 1 99 ? -13.186 -8.006 15.696 1.00 95.56 99 GLY A CA 1
ATOM 776 C C . GLY A 1 99 ? -14.457 -8.123 14.853 1.00 95.56 99 GLY A C 1
ATOM 777 O O . GLY A 1 99 ? -14.828 -9.222 14.448 1.00 95.56 99 GLY A O 1
ATOM 778 N N . GLU A 1 100 ? -15.083 -6.988 14.543 1.00 96.56 100 GLU A N 1
ATOM 779 C CA . GLU A 1 100 ? -16.366 -6.920 13.831 1.00 96.56 100 GLU A CA 1
ATOM 780 C C . GLU A 1 100 ? -16.223 -7.176 12.326 1.00 96.56 100 GLU A C 1
ATOM 782 O O . GLU A 1 100 ? -17.177 -7.602 11.680 1.00 96.56 100 GLU A O 1
ATOM 787 N N . LYS A 1 101 ? -15.025 -6.947 11.764 1.00 95.69 101 LYS A N 1
ATOM 788 C CA . LYS A 1 101 ? -14.721 -7.100 10.328 1.00 95.69 101 LYS A CA 1
ATOM 789 C C . LYS A 1 101 ? -15.793 -6.446 9.431 1.00 95.69 101 LYS A C 1
ATOM 791 O O . LYS A 1 101 ? -16.340 -7.115 8.552 1.00 95.69 101 LYS A O 1
ATOM 796 N N . PRO A 1 102 ? -16.058 -5.134 9.576 1.00 97.25 102 PRO A N 1
ATOM 797 C CA . PRO A 1 102 ? -17.171 -4.461 8.895 1.00 97.25 102 PRO A CA 1
ATOM 798 C C . PRO A 1 102 ? -17.077 -4.467 7.359 1.00 97.25 102 PRO A C 1
ATOM 800 O O . PRO A 1 102 ? -18.069 -4.237 6.680 1.00 97.25 102 PRO A O 1
ATOM 803 N N . LEU A 1 103 ? -15.895 -4.741 6.797 1.00 97.19 103 LEU A N 1
ATOM 804 C CA . LEU A 1 103 ? -15.653 -4.819 5.352 1.00 97.19 103 LEU A CA 1
ATOM 805 C C . LEU A 1 103 ? -15.649 -6.262 4.812 1.00 97.19 103 LEU A C 1
ATOM 807 O O . LEU A 1 103 ? -15.148 -6.512 3.715 1.00 97.19 103 LEU A O 1
ATOM 811 N N . ALA A 1 104 ? -16.165 -7.237 5.568 1.00 97.50 104 ALA A N 1
ATOM 812 C CA . ALA A 1 104 ? -16.238 -8.624 5.116 1.00 97.50 104 ALA A CA 1
ATOM 813 C C . ALA A 1 104 ? -17.053 -8.743 3.812 1.00 97.50 104 ALA A C 1
ATOM 815 O O . ALA A 1 104 ? -18.211 -8.347 3.743 1.00 97.50 104 ALA A O 1
ATOM 816 N N . GLY A 1 105 ? -16.431 -9.290 2.761 1.00 97.19 105 GLY A N 1
ATOM 817 C CA . GLY A 1 105 ? -17.049 -9.455 1.439 1.00 97.19 105 GLY A CA 1
ATOM 818 C C . GLY A 1 105 ? -17.024 -8.209 0.544 1.00 97.19 105 GLY A C 1
ATOM 819 O O . GLY A 1 105 ? -17.369 -8.312 -0.634 1.00 97.19 105 GLY A O 1
ATOM 820 N N . ALA A 1 106 ? -16.574 -7.057 1.049 1.00 97.94 106 ALA A N 1
ATOM 821 C CA . ALA A 1 106 ? -16.440 -5.851 0.241 1.00 97.94 106 ALA A CA 1
ATOM 822 C C . ALA A 1 106 ? -15.340 -6.021 -0.826 1.00 97.94 106 ALA A C 1
ATOM 824 O O . ALA A 1 106 ? -14.225 -6.455 -0.530 1.00 97.94 106 ALA A O 1
ATOM 825 N N . LYS A 1 107 ? -15.639 -5.649 -2.077 1.00 97.94 107 LYS A N 1
ATOM 826 C CA . LYS A 1 107 ? -14.670 -5.572 -3.183 1.00 97.94 107 LYS A CA 1
ATOM 827 C C . LYS A 1 107 ? -14.409 -4.102 -3.492 1.00 97.94 107 LYS A C 1
ATOM 829 O O . LYS A 1 107 ? -15.286 -3.424 -4.016 1.00 97.94 107 LYS A O 1
ATOM 834 N N . ILE A 1 108 ? -13.224 -3.613 -3.139 1.00 97.25 108 ILE A N 1
ATOM 835 C CA . ILE A 1 108 ? -12.876 -2.190 -3.209 1.00 97.25 108 ILE A CA 1
ATOM 836 C C . ILE A 1 108 ? -11.943 -1.961 -4.400 1.00 97.25 108 ILE A C 1
ATOM 838 O O . ILE A 1 108 ? -10.922 -2.635 -4.527 1.00 97.25 108 ILE A O 1
ATOM 842 N N . VAL A 1 109 ? -12.289 -0.999 -5.256 1.00 98.00 109 VAL A N 1
ATOM 843 C CA . VAL A 1 109 ? -11.417 -0.477 -6.317 1.00 98.00 109 VAL A CA 1
ATOM 844 C C . VAL A 1 109 ? -10.990 0.929 -5.908 1.00 98.00 109 VAL A C 1
ATOM 846 O O . VAL A 1 109 ? -11.838 1.755 -5.581 1.00 98.00 109 VAL A O 1
ATOM 849 N N . GLY A 1 110 ? -9.685 1.193 -5.901 1.00 96.69 110 GLY A N 1
ATOM 850 C CA . GLY A 1 110 ? -9.119 2.486 -5.518 1.00 96.69 110 GLY A CA 1
ATOM 851 C C . GLY A 1 110 ? -8.341 3.120 -6.666 1.00 96.69 110 GLY A C 1
ATOM 852 O O . GLY A 1 110 ? -7.552 2.447 -7.325 1.00 96.69 110 GLY A O 1
ATOM 853 N N . CYS A 1 111 ? -8.549 4.418 -6.885 1.00 97.69 111 CYS A N 1
ATOM 854 C CA . CYS A 1 111 ? -7.739 5.245 -7.777 1.00 97.69 111 CYS A CA 1
ATOM 855 C C . CYS A 1 111 ? -7.292 6.485 -7.002 1.00 97.69 111 CYS A C 1
ATOM 857 O O . CYS A 1 111 ? -7.978 7.505 -6.973 1.00 97.69 111 CYS A O 1
ATOM 859 N N . THR A 1 112 ? -6.155 6.366 -6.332 1.00 97.44 112 THR A N 1
ATOM 860 C CA . THR A 1 112 ? -5.558 7.420 -5.510 1.00 97.44 112 THR A CA 1
ATOM 861 C C . THR A 1 112 ? -4.066 7.496 -5.798 1.00 97.44 112 THR A C 1
ATOM 863 O O . THR A 1 112 ? -3.498 6.633 -6.473 1.00 97.44 112 THR A O 1
ATOM 866 N N . HIS A 1 113 ? -3.406 8.521 -5.269 1.00 98.06 113 HIS A N 1
ATOM 867 C CA . HIS A 1 113 ? -1.952 8.524 -5.245 1.00 98.06 113 HIS A CA 1
ATOM 868 C C . HIS A 1 113 ? -1.450 7.341 -4.415 1.00 98.06 113 HIS A C 1
ATOM 870 O O . HIS A 1 113 ? -1.946 7.084 -3.321 1.00 98.06 113 HIS A O 1
ATOM 876 N N . ILE A 1 114 ? -0.487 6.601 -4.961 1.00 97.69 114 ILE A N 1
ATOM 877 C CA . ILE A 1 114 ? 0.117 5.455 -4.285 1.00 97.69 114 ILE A CA 1
ATOM 878 C C . ILE A 1 114 ? 1.318 5.972 -3.493 1.00 97.69 114 ILE A C 1
ATOM 880 O O . ILE A 1 114 ? 2.397 6.166 -4.052 1.00 97.69 114 ILE A O 1
ATOM 884 N N . THR A 1 115 ? 1.106 6.242 -2.205 1.00 97.94 115 THR A N 1
ATOM 885 C CA . THR A 1 115 ? 2.132 6.711 -1.258 1.00 97.94 115 THR A CA 1
ATOM 886 C C . THR A 1 115 ? 2.164 5.836 -0.002 1.00 97.94 115 THR A C 1
ATOM 888 O O . THR A 1 115 ? 1.271 5.012 0.205 1.00 97.94 115 THR A O 1
ATOM 891 N N . ALA A 1 116 ? 3.175 6.019 0.857 1.00 97.44 116 ALA A N 1
ATOM 892 C CA . ALA A 1 116 ? 3.288 5.285 2.121 1.00 97.44 116 ALA A CA 1
ATOM 893 C C . ALA A 1 116 ? 2.049 5.477 3.013 1.00 97.44 116 ALA A C 1
ATOM 895 O O . ALA A 1 116 ? 1.549 4.515 3.579 1.00 97.44 116 ALA A O 1
ATOM 896 N N . GLN A 1 117 ? 1.491 6.690 3.050 1.00 97.94 117 GLN A N 1
ATOM 897 C CA . GLN A 1 117 ? 0.294 7.022 3.827 1.00 97.94 117 GLN A CA 1
ATOM 898 C C . GLN A 1 117 ? -0.963 6.307 3.317 1.00 97.94 117 GLN A C 1
ATOM 900 O O . GLN A 1 117 ? -1.799 5.905 4.110 1.00 97.94 117 GLN A O 1
ATOM 905 N N . THR A 1 118 ? -1.116 6.134 1.999 1.00 97.44 118 THR A N 1
ATOM 906 C CA . THR A 1 118 ? -2.248 5.374 1.429 1.00 97.44 118 THR A CA 1
ATOM 907 C C . THR A 1 118 ? -2.113 3.868 1.659 1.00 97.44 118 THR A C 1
ATOM 909 O O . THR A 1 118 ? -3.103 3.145 1.597 1.00 97.44 118 THR A O 1
ATOM 912 N N . ALA A 1 119 ? -0.898 3.380 1.908 1.00 97.12 119 ALA A N 1
ATOM 913 C CA . ALA A 1 119 ? -0.668 1.982 2.245 1.00 97.12 119 ALA A CA 1
ATOM 914 C C . ALA A 1 119 ? -0.969 1.647 3.723 1.00 97.12 119 ALA A C 1
ATOM 916 O O . ALA A 1 119 ? -1.054 0.459 4.051 1.00 97.12 119 ALA A O 1
ATOM 917 N N . VAL A 1 120 ? -1.137 2.659 4.587 1.00 96.69 120 VAL A N 1
ATOM 918 C CA . VAL A 1 120 ? -1.624 2.528 5.975 1.00 96.69 120 VAL A CA 1
ATOM 919 C C . VAL A 1 120 ? -3.140 2.344 5.991 1.00 96.69 120 VAL A C 1
ATOM 921 O O . VAL A 1 120 ? -3.610 1.412 6.686 1.00 96.69 120 VAL A O 1
#

Sequence (120 aa):
QIQFADDMQEFTKFPTKTGRRSLSRSISQSSTDSYSSAASYTDSSDDEVSPREKQQTNSKGSSNFCVKNIKQAEFGRREIEIAEQDMSALISLRKRAQGEKPLAGAKIVGCTHITAQTAV

Mean predicted aligned error: 16.24 Å